Protein AF-A0A7V5RKV1-F1 (afdb_monomer_lite)

Secondary structure (DSSP, 8-state):
----------S-THHHHHHTT-------S---S--S-TT--GGGS-HHHHHHHHHHHHHHHHHHHT-SS-------S---------S------EE--EEE-TT--SSSEEEEEE-TTSHHHHTT--TT-EEEEETTEE--SHHHHHHHHHH--TT-EEEEEEEETTEEEEEEEE-EE-

pLDDT: mean 82.3, std 16.64, range [34.62, 98.38]

Sequence (178 aa):
QVESVADDFGSSDQKSFLDAQVPAVQFFSGVHLDYHRPSDTADKIDAAGMVKVAAIVREAVEYLAGREQPMTAQFAGKQAAQQARPRGGSGRRVSFGSVPDFAFSGPGVRITGTTPGSAAEKAGLKKGDVIISLAGKEVKTLRDLSTVLRALNPGDEIDVRWLREGRELQAKTTVSAR

Radius of gyration: 18.9 Å; chains: 1; bounding box: 44×41×48 Å

Structure (mmCIF, N/CA/C/O backbone):
data_AF-A0A7V5RKV1-F1
#
_entry.id   AF-A0A7V5RKV1-F1
#
loop_
_atom_site.group_PDB
_atom_site.id
_atom_site.type_symbol
_atom_site.label_atom_id
_atom_site.label_alt_id
_atom_site.label_comp_id
_atom_site.label_asym_id
_atom_site.label_entity_id
_atom_site.label_seq_id
_atom_site.pdbx_PDB_ins_code
_atom_site.Cartn_x
_atom_site.Cartn_y
_atom_site.Cartn_z
_atom_site.occupancy
_atom_site.B_iso_or_equiv
_atom_site.auth_seq_id
_atom_site.auth_comp_id
_atom_site.auth_asym_id
_atom_site.auth_atom_id
_atom_site.pdbx_PDB_model_num
ATOM 1 N N . GLN A 1 1 ? 9.071 6.061 -23.909 1.00 45.94 1 GLN A N 1
ATOM 2 C CA . GLN A 1 1 ? 9.657 6.748 -22.739 1.00 45.94 1 GLN A CA 1
ATOM 3 C C . GLN A 1 1 ? 9.218 5.979 -21.509 1.00 45.94 1 GLN A C 1
ATOM 5 O O . GLN A 1 1 ? 8.070 5.561 -21.476 1.00 45.94 1 GLN A O 1
ATOM 10 N N . VAL A 1 2 ? 10.121 5.714 -20.565 1.00 50.00 2 VAL A N 1
ATOM 11 C CA . VAL A 1 2 ? 9.735 5.106 -19.285 1.00 50.00 2 VAL A CA 1
ATOM 12 C C . VAL A 1 2 ? 9.127 6.220 -18.441 1.00 50.00 2 VAL A C 1
ATOM 14 O O . VAL A 1 2 ? 9.830 7.171 -18.099 1.00 50.00 2 VAL A O 1
ATOM 17 N N . GLU A 1 3 ? 7.828 6.142 -18.163 1.00 46.53 3 GLU A N 1
ATOM 18 C CA . GLU A 1 3 ? 7.199 7.035 -17.192 1.00 46.53 3 GLU A CA 1
ATOM 19 C C . GLU A 1 3 ? 7.717 6.673 -15.801 1.00 46.53 3 GLU A C 1
ATOM 21 O O . GLU A 1 3 ? 7.596 5.533 -15.350 1.00 46.53 3 GLU A O 1
ATOM 26 N N . SER A 1 4 ? 8.351 7.630 -15.126 1.00 54.41 4 SER A N 1
ATOM 27 C CA . SER A 1 4 ? 8.742 7.442 -13.737 1.00 54.41 4 SER A CA 1
ATOM 28 C C . SER A 1 4 ? 7.507 7.568 -12.853 1.00 54.41 4 SER A C 1
ATOM 30 O O . SER A 1 4 ? 6.800 8.578 -12.877 1.00 54.41 4 SER A O 1
ATOM 32 N N . VAL A 1 5 ? 7.253 6.548 -12.036 1.00 55.16 5 VAL A N 1
ATOM 33 C CA . VAL A 1 5 ? 6.250 6.662 -10.980 1.00 55.16 5 VAL A CA 1
ATOM 34 C C . VAL A 1 5 ? 6.803 7.636 -9.938 1.00 55.16 5 VAL A C 1
ATOM 36 O O . VAL A 1 5 ? 7.795 7.352 -9.274 1.00 55.16 5 VAL A O 1
ATOM 39 N N . ALA A 1 6 ? 6.198 8.822 -9.835 1.00 52.81 6 ALA A N 1
ATOM 40 C CA . ALA A 1 6 ? 6.655 9.909 -8.960 1.00 52.81 6 ALA A CA 1
ATOM 41 C C . ALA A 1 6 ? 6.269 9.722 -7.474 1.00 52.81 6 ALA A C 1
ATOM 43 O O . ALA A 1 6 ? 6.419 10.651 -6.663 1.00 52.81 6 ALA A O 1
ATOM 44 N N . ASP A 1 7 ? 5.751 8.545 -7.120 1.00 54.59 7 ASP A N 1
ATOM 45 C CA . ASP A 1 7 ? 5.365 8.212 -5.757 1.00 54.59 7 ASP A CA 1
ATOM 46 C C . ASP A 1 7 ? 6.590 7.956 -4.872 1.00 54.59 7 ASP A C 1
ATOM 48 O O . ASP A 1 7 ? 7.564 7.307 -5.249 1.00 54.59 7 ASP A O 1
ATOM 52 N N . ASP A 1 8 ? 6.536 8.498 -3.655 1.00 56.19 8 ASP A N 1
ATOM 53 C CA . ASP A 1 8 ? 7.518 8.229 -2.606 1.00 56.19 8 ASP A CA 1
ATOM 54 C C . ASP A 1 8 ? 7.195 6.859 -1.995 1.00 56.19 8 ASP A C 1
ATOM 56 O O . ASP A 1 8 ? 6.401 6.762 -1.058 1.00 56.19 8 ASP A O 1
ATOM 60 N N . PHE A 1 9 ? 7.793 5.796 -2.542 1.00 55.47 9 PHE A N 1
ATOM 61 C CA . PHE A 1 9 ? 7.665 4.421 -2.034 1.00 55.47 9 PHE A CA 1
ATOM 62 C C . PHE A 1 9 ? 8.343 4.205 -0.667 1.00 55.47 9 PHE A C 1
ATOM 64 O O . PHE A 1 9 ? 8.294 3.109 -0.110 1.00 55.47 9 PHE A O 1
ATOM 71 N N . GLY A 1 10 ? 8.945 5.250 -0.090 1.00 59.28 10 GLY A N 1
ATOM 72 C CA . GLY A 1 10 ? 9.628 5.212 1.193 1.00 59.28 10 GLY A CA 1
ATOM 73 C C . GLY A 1 10 ? 11.146 5.101 1.069 1.00 59.28 10 GLY A C 1
ATOM 74 O O . GLY A 1 10 ? 11.741 5.212 -0.002 1.00 59.28 10 GLY A O 1
ATOM 75 N N . SER A 1 11 ? 11.795 4.927 2.218 1.00 60.44 11 SER A N 1
ATOM 76 C CA . SER A 1 11 ? 13.248 4.840 2.345 1.00 60.44 11 SER A CA 1
ATOM 77 C C . SER A 1 11 ? 13.698 3.381 2.271 1.00 60.44 11 SER A C 1
ATOM 79 O O . SER A 1 11 ? 13.881 2.742 3.307 1.00 60.44 11 SER A O 1
ATOM 81 N N . SER A 1 12 ? 13.837 2.853 1.062 1.00 69.50 12 SER A N 1
ATOM 82 C CA . SER A 1 12 ? 14.504 1.570 0.824 1.00 69.50 12 SER A CA 1
ATOM 83 C C . SER A 1 12 ? 15.790 1.793 0.018 1.00 69.50 12 SER A C 1
ATOM 85 O O . SER A 1 12 ? 16.034 2.896 -0.480 1.00 69.50 12 SER A O 1
ATOM 87 N N . ASP A 1 13 ? 16.650 0.785 -0.043 1.00 74.94 13 ASP A N 1
ATOM 88 C CA . ASP A 1 13 ? 17.976 0.832 -0.669 1.00 74.94 13 ASP A CA 1
ATOM 89 C C . ASP A 1 13 ? 17.948 1.232 -2.152 1.00 74.94 13 ASP A C 1
ATOM 91 O O . ASP A 1 13 ? 18.820 1.981 -2.593 1.00 74.94 13 ASP A O 1
ATOM 95 N N . GLN A 1 14 ? 16.903 0.863 -2.900 1.00 77.19 14 GLN A N 1
ATOM 96 C CA . GLN A 1 14 ? 16.738 1.260 -4.300 1.00 77.19 14 GLN A CA 1
ATOM 97 C C . GLN A 1 14 ? 16.647 2.778 -4.506 1.00 77.19 14 GLN A C 1
ATOM 99 O O . GLN A 1 14 ? 16.868 3.268 -5.614 1.00 77.19 14 GLN A O 1
ATOM 104 N N . LYS A 1 15 ? 16.321 3.548 -3.460 1.00 73.56 15 LYS A N 1
ATOM 105 C CA . LYS A 1 15 ? 16.150 4.998 -3.574 1.00 73.56 15 LYS A CA 1
ATOM 106 C C . LYS A 1 15 ? 17.435 5.707 -4.014 1.00 73.56 15 LYS A C 1
ATOM 108 O O . LYS A 1 15 ? 17.350 6.654 -4.790 1.00 73.56 15 LYS A O 1
ATOM 113 N N . SER A 1 16 ? 18.605 5.246 -3.573 1.00 79.75 16 SER A N 1
ATOM 114 C CA . SER A 1 16 ? 19.890 5.842 -3.969 1.00 79.75 16 SER A CA 1
ATOM 115 C C . SER A 1 16 ? 20.153 5.705 -5.474 1.00 79.75 16 SER A C 1
ATOM 117 O O . SER A 1 16 ? 20.647 6.644 -6.095 1.00 79.75 16 SER A O 1
ATOM 119 N N . PHE A 1 17 ? 19.758 4.578 -6.073 1.00 79.56 17 PHE A N 1
ATOM 120 C CA . PHE A 1 17 ? 19.844 4.338 -7.514 1.00 79.56 17 PHE A CA 1
ATOM 121 C C . PHE A 1 17 ? 18.888 5.249 -8.284 1.00 79.56 17 PHE A C 1
ATOM 123 O O . PHE A 1 17 ? 19.310 5.927 -9.219 1.00 79.56 17 PHE A O 1
ATOM 130 N N . LEU A 1 18 ? 17.628 5.335 -7.844 1.00 75.69 18 LEU A N 1
ATOM 131 C CA . LEU A 1 18 ? 16.631 6.208 -8.469 1.00 75.69 18 LEU A CA 1
ATOM 132 C C . LEU A 1 18 ? 17.046 7.688 -8.411 1.00 75.69 18 LEU A C 1
ATOM 134 O O . LEU A 1 18 ? 16.908 8.400 -9.405 1.00 75.69 18 LEU A O 1
ATOM 138 N N . ASP A 1 19 ? 17.602 8.139 -7.282 1.00 74.62 19 ASP A N 1
ATOM 139 C CA . ASP A 1 19 ? 18.120 9.505 -7.112 1.00 74.62 19 ASP A CA 1
ATOM 140 C C . ASP A 1 19 ? 19.328 9.783 -8.030 1.00 74.62 19 ASP A C 1
ATOM 142 O O . ASP A 1 19 ? 19.498 10.904 -8.507 1.00 74.62 19 ASP A O 1
ATOM 146 N N . ALA A 1 20 ? 20.129 8.758 -8.337 1.00 77.50 20 ALA A N 1
ATOM 147 C CA . ALA A 1 20 ? 21.221 8.812 -9.311 1.00 77.50 20 ALA A CA 1
ATOM 148 C C . ALA A 1 20 ? 20.760 8.607 -10.770 1.00 77.50 20 ALA A C 1
ATOM 150 O O . ALA A 1 20 ? 21.596 8.454 -11.659 1.00 77.50 20 ALA A O 1
ATOM 151 N N . GLN A 1 21 ? 19.447 8.594 -11.030 1.00 73.56 21 GLN A N 1
ATOM 152 C CA . GLN A 1 21 ? 18.856 8.317 -12.345 1.00 73.56 21 GLN A CA 1
ATOM 153 C C . GLN A 1 21 ? 19.250 6.947 -12.923 1.00 73.56 21 GLN A C 1
ATOM 155 O O . GLN A 1 21 ? 19.279 6.758 -14.139 1.00 73.56 21 GLN A O 1
ATOM 160 N N . VAL A 1 22 ? 19.514 5.973 -12.053 1.00 77.25 22 VAL A N 1
ATOM 161 C CA . VAL A 1 22 ? 19.702 4.568 -12.414 1.00 77.25 22 VAL A CA 1
ATOM 162 C C . VAL A 1 22 ? 18.365 3.844 -12.214 1.00 77.25 22 VAL A C 1
ATOM 164 O O . VAL A 1 22 ? 17.828 3.867 -11.103 1.00 77.25 22 VAL A O 1
ATOM 167 N N . PRO A 1 23 ? 17.787 3.204 -13.252 1.00 75.88 23 PRO A N 1
ATOM 168 C CA . PRO A 1 23 ? 16.566 2.425 -13.091 1.00 75.88 23 PRO A CA 1
ATOM 169 C C . PRO A 1 23 ? 16.754 1.316 -12.062 1.00 75.88 23 PRO A C 1
ATOM 171 O O . PRO A 1 23 ? 17.698 0.534 -12.147 1.00 75.88 23 PRO A O 1
ATOM 174 N N . ALA A 1 24 ? 15.825 1.234 -11.117 1.00 79.44 24 ALA A N 1
ATOM 175 C CA . ALA A 1 24 ? 15.818 0.209 -10.090 1.00 79.44 24 ALA A CA 1
ATOM 176 C C . ALA A 1 24 ? 14.426 -0.417 -10.003 1.00 79.44 24 ALA A C 1
ATOM 178 O O . ALA A 1 24 ? 13.415 0.285 -10.069 1.00 79.44 24 ALA A O 1
ATOM 179 N N . VAL A 1 25 ? 14.386 -1.738 -9.853 1.00 79.19 25 VAL A N 1
ATOM 180 C CA . VAL A 1 25 ? 13.156 -2.514 -9.675 1.00 79.19 25 VAL A CA 1
ATOM 181 C C . VAL A 1 25 ? 13.284 -3.286 -8.372 1.00 79.19 25 VAL A C 1
ATOM 183 O O . VAL A 1 25 ? 14.320 -3.893 -8.111 1.00 79.19 25 VAL A O 1
ATOM 186 N N . GLN A 1 26 ? 12.234 -3.259 -7.556 1.00 81.25 26 GLN A N 1
ATOM 187 C CA . GLN A 1 26 ? 12.163 -4.039 -6.327 1.00 81.25 26 GLN A CA 1
ATOM 188 C C . GLN A 1 26 ? 11.248 -5.242 -6.540 1.00 81.25 26 GLN A C 1
ATOM 190 O O . GLN A 1 26 ? 10.112 -5.089 -6.988 1.00 81.25 26 GLN A O 1
ATOM 195 N N . PHE A 1 27 ? 11.735 -6.426 -6.178 1.00 85.50 27 PHE A N 1
ATOM 196 C CA . PHE A 1 27 ? 10.948 -7.653 -6.167 1.00 85.50 27 PHE A CA 1
ATOM 197 C C . PHE A 1 27 ? 10.631 -8.043 -4.725 1.00 85.50 27 PHE A C 1
ATOM 199 O O . PHE A 1 27 ? 11.500 -7.992 -3.857 1.00 85.50 27 PHE A O 1
ATOM 206 N N . PHE A 1 28 ? 9.392 -8.446 -4.471 1.00 85.69 28 PHE A N 1
ATOM 207 C CA . PHE A 1 28 ? 8.945 -8.943 -3.173 1.00 85.69 28 PHE A CA 1
ATOM 208 C C . PHE A 1 28 ? 7.890 -10.033 -3.384 1.00 85.69 28 PHE A C 1
ATOM 210 O O . PHE A 1 28 ? 7.137 -9.994 -4.356 1.00 85.69 28 PHE A O 1
ATOM 217 N N . SER A 1 29 ? 7.843 -11.022 -2.490 1.00 87.00 29 SER A N 1
ATOM 218 C CA . SER A 1 29 ? 6.884 -12.138 -2.559 1.00 87.00 29 SER A CA 1
ATOM 219 C C . SER A 1 29 ? 5.464 -11.740 -2.145 1.00 87.00 29 SER A C 1
ATOM 221 O O . SER A 1 29 ? 4.503 -12.441 -2.451 1.00 87.00 29 SER A O 1
ATOM 223 N N . GLY A 1 30 ? 5.314 -10.591 -1.489 1.00 80.12 30 GLY A N 1
ATOM 224 C CA . GLY A 1 30 ? 4.035 -10.037 -1.076 1.00 80.12 30 GLY A CA 1
ATOM 225 C C . GLY A 1 30 ? 4.211 -8.971 -0.002 1.00 80.12 30 GLY A C 1
ATOM 226 O O . GLY A 1 30 ? 5.325 -8.599 0.359 1.00 80.12 30 GLY A O 1
ATOM 227 N N . VAL A 1 31 ? 3.086 -8.483 0.511 1.00 76.88 31 VAL A N 1
ATOM 228 C CA . VAL A 1 31 ? 3.041 -7.577 1.660 1.00 76.88 31 VAL A CA 1
ATOM 229 C C . VAL A 1 31 ? 2.467 -8.315 2.854 1.00 76.88 31 VAL A C 1
ATOM 231 O O . VAL A 1 31 ? 1.435 -8.973 2.745 1.00 76.88 31 VAL A O 1
ATOM 234 N N . HIS A 1 32 ? 3.117 -8.191 4.004 1.00 74.88 32 HIS A N 1
ATOM 235 C CA . HIS A 1 32 ? 2.606 -8.724 5.259 1.00 74.88 32 HIS A CA 1
ATOM 236 C C . HIS A 1 32 ? 2.930 -7.786 6.417 1.00 74.88 32 HIS A C 1
ATOM 238 O O . HIS A 1 32 ? 3.721 -6.850 6.314 1.00 74.88 32 HIS A O 1
ATOM 244 N N . LEU A 1 33 ? 2.242 -8.028 7.524 1.00 69.25 33 LEU A N 1
ATOM 245 C CA . LEU A 1 33 ? 2.304 -7.209 8.730 1.00 69.25 33 LEU A CA 1
ATOM 246 C C . LEU A 1 33 ? 3.492 -7.548 9.626 1.00 69.25 33 LEU A C 1
ATOM 248 O O . LEU A 1 33 ? 3.955 -6.702 10.393 1.00 69.25 33 LEU A O 1
ATOM 252 N N . ASP A 1 34 ? 3.957 -8.789 9.534 1.00 73.19 34 ASP A N 1
ATOM 253 C CA . ASP A 1 34 ? 5.054 -9.322 10.334 1.00 73.19 34 ASP A CA 1
ATOM 254 C C . ASP A 1 34 ? 6.396 -9.062 9.643 1.00 73.19 34 ASP A C 1
ATOM 256 O O . ASP A 1 34 ? 7.021 -9.973 9.123 1.00 73.19 34 ASP A O 1
ATOM 260 N N . TYR A 1 35 ? 6.756 -7.787 9.496 1.00 72.81 35 TYR A N 1
ATOM 261 C CA . TYR A 1 35 ? 7.937 -7.346 8.750 1.00 72.81 35 TYR A CA 1
ATOM 262 C C . TY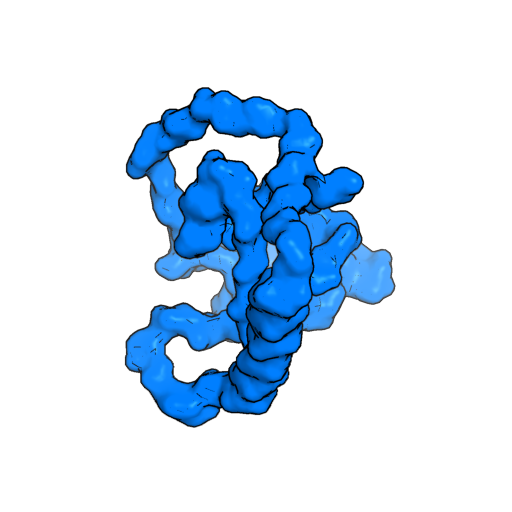R A 1 35 ? 8.995 -6.783 9.710 1.00 72.81 35 TYR A C 1
ATOM 264 O O . TYR A 1 35 ? 8.699 -5.838 10.450 1.00 72.81 35 TYR A O 1
ATOM 272 N N . HIS A 1 36 ? 10.216 -7.336 9.674 1.00 70.62 36 HIS A N 1
ATOM 273 C CA . HIS A 1 36 ? 11.353 -6.999 10.552 1.00 70.62 36 HIS A CA 1
ATOM 274 C C . HIS A 1 36 ? 11.010 -7.070 12.041 1.00 70.62 36 HIS A C 1
ATOM 276 O O . HIS A 1 36 ? 11.080 -6.062 12.758 1.00 70.62 36 HIS A O 1
ATOM 282 N N . ARG A 1 37 ? 10.607 -8.246 12.527 1.00 78.69 37 ARG A N 1
ATOM 283 C CA . ARG A 1 37 ? 10.273 -8.430 13.944 1.00 78.69 37 ARG A CA 1
ATOM 284 C C . ARG A 1 37 ? 11.284 -9.351 14.629 1.00 78.69 37 ARG A C 1
ATOM 286 O O . ARG A 1 37 ? 11.708 -10.343 14.056 1.00 78.69 37 ARG A O 1
ATOM 293 N N . PRO A 1 38 ? 11.609 -9.119 15.916 1.00 87.44 38 PRO A N 1
ATOM 294 C CA . PRO A 1 38 ? 12.397 -10.082 16.695 1.00 87.44 38 PRO A CA 1
ATOM 295 C C . PRO A 1 38 ? 11.757 -11.478 16.789 1.00 87.44 38 PRO A C 1
ATOM 297 O O . PRO A 1 38 ? 12.427 -12.439 17.144 1.00 87.44 38 PRO A O 1
ATOM 300 N N . SER A 1 39 ? 10.457 -11.579 16.496 1.00 85.75 39 SER A N 1
ATOM 301 C CA . SER A 1 39 ? 9.695 -12.824 16.425 1.00 85.75 39 SER A CA 1
ATOM 302 C C . SER A 1 39 ? 9.803 -13.548 15.080 1.00 85.75 39 SER A C 1
ATOM 304 O O . SER A 1 39 ? 9.010 -14.459 14.843 1.00 85.75 39 SER A O 1
ATOM 306 N N . ASP A 1 40 ? 10.682 -13.121 14.174 1.00 85.69 40 ASP A N 1
ATOM 307 C CA . ASP A 1 40 ? 10.871 -13.775 12.881 1.00 85.69 40 ASP A CA 1
ATOM 308 C C . ASP A 1 40 ? 11.379 -15.211 13.080 1.00 85.69 40 ASP A C 1
ATOM 310 O O . ASP A 1 40 ? 12.340 -15.474 13.805 1.00 85.69 40 ASP A O 1
ATOM 314 N N . THR A 1 41 ? 10.703 -16.157 12.435 1.00 90.88 41 THR A N 1
ATOM 315 C CA . THR A 1 41 ? 10.999 -17.591 12.487 1.00 90.88 41 THR A CA 1
ATOM 316 C C . THR A 1 41 ? 10.928 -18.169 11.075 1.00 90.88 41 THR A C 1
ATOM 318 O O . THR A 1 41 ? 10.255 -17.621 10.201 1.00 90.88 41 THR A O 1
ATOM 321 N N . ALA A 1 42 ? 11.655 -19.260 10.815 1.00 90.12 42 ALA A N 1
ATOM 322 C CA . ALA A 1 42 ? 11.805 -19.805 9.461 1.00 90.12 42 ALA A CA 1
ATOM 323 C C . ALA A 1 42 ? 10.469 -20.216 8.809 1.00 90.12 42 ALA A C 1
ATOM 325 O O . ALA A 1 42 ? 10.322 -20.125 7.594 1.00 90.12 42 ALA A O 1
ATOM 326 N N . ASP A 1 43 ? 9.482 -20.623 9.607 1.00 89.25 43 ASP A N 1
ATOM 327 C CA . ASP A 1 43 ? 8.135 -20.998 9.165 1.00 89.25 43 ASP A CA 1
ATOM 328 C C . ASP A 1 43 ? 7.302 -19.819 8.635 1.00 89.25 43 ASP A C 1
ATOM 330 O O . ASP A 1 43 ? 6.347 -20.031 7.891 1.00 89.25 43 ASP A O 1
ATOM 334 N N . LYS A 1 44 ? 7.678 -18.578 8.959 1.00 86.69 44 LYS A N 1
ATOM 335 C CA . LYS A 1 44 ? 7.002 -17.364 8.473 1.00 86.69 44 LYS A CA 1
ATOM 336 C C . LYS A 1 44 ? 7.466 -16.925 7.085 1.00 86.69 44 LYS A C 1
ATOM 338 O O . LYS A 1 44 ? 6.906 -15.989 6.516 1.00 86.69 44 LYS A O 1
ATOM 343 N N . ILE A 1 45 ? 8.494 -17.572 6.542 1.00 87.81 45 ILE A N 1
ATOM 344 C CA . ILE A 1 45 ? 9.040 -17.253 5.226 1.00 87.81 45 ILE A CA 1
ATOM 345 C C . ILE A 1 45 ? 8.099 -17.788 4.142 1.00 87.81 45 ILE A C 1
ATOM 347 O O . ILE A 1 45 ? 7.822 -18.985 4.071 1.00 87.81 45 ILE A O 1
ATOM 351 N N . ASP A 1 46 ? 7.661 -16.913 3.232 1.00 90.12 46 ASP A N 1
ATOM 352 C CA . ASP A 1 46 ? 6.920 -17.315 2.032 1.00 90.12 46 ASP A CA 1
ATOM 353 C C . ASP A 1 46 ? 7.859 -17.951 0.992 1.00 90.12 46 ASP A C 1
ATOM 355 O O . ASP A 1 46 ? 8.276 -17.324 0.013 1.00 90.12 46 ASP A O 1
ATOM 359 N N . ALA A 1 47 ? 8.202 -19.222 1.211 1.00 92.38 47 ALA A N 1
ATOM 360 C CA . ALA A 1 47 ? 9.084 -19.978 0.327 1.00 92.38 47 ALA A CA 1
ATOM 361 C C . ALA A 1 47 ? 8.520 -20.088 -1.101 1.00 92.38 47 ALA A C 1
ATOM 363 O O . ALA A 1 47 ? 9.262 -19.968 -2.077 1.00 92.38 47 ALA A O 1
ATOM 364 N N . ALA A 1 48 ? 7.204 -20.268 -1.245 1.00 92.56 48 ALA A N 1
ATOM 365 C CA . ALA A 1 48 ? 6.563 -20.381 -2.551 1.00 92.56 48 ALA A CA 1
ATOM 366 C C . ALA A 1 48 ? 6.638 -19.060 -3.333 1.00 92.56 48 ALA A C 1
ATOM 368 O O . ALA A 1 48 ? 6.942 -19.060 -4.529 1.00 92.56 48 ALA A O 1
ATOM 369 N N . GLY A 1 49 ? 6.394 -17.929 -2.670 1.00 91.81 49 GLY A N 1
ATOM 370 C CA . GLY A 1 49 ? 6.572 -16.604 -3.255 1.00 91.81 49 GLY A CA 1
ATOM 371 C C . GLY A 1 49 ? 8.032 -16.301 -3.585 1.00 91.81 49 GLY A C 1
ATOM 372 O O . GLY A 1 49 ? 8.309 -15.784 -4.665 1.00 91.81 49 GLY A O 1
ATOM 373 N N . MET A 1 50 ? 8.978 -16.694 -2.728 1.00 93.25 50 MET A N 1
ATOM 374 C CA . MET A 1 50 ? 10.411 -16.558 -3.012 1.00 93.25 50 MET A CA 1
ATOM 375 C C . MET A 1 50 ? 10.845 -17.335 -4.256 1.00 93.25 50 MET A C 1
ATOM 377 O O . MET A 1 50 ? 11.599 -16.798 -5.062 1.00 93.25 50 MET A O 1
ATOM 381 N N . VAL A 1 51 ? 10.346 -18.559 -4.462 1.00 96.31 51 VAL A N 1
ATOM 382 C CA . VAL A 1 51 ? 10.625 -19.334 -5.685 1.00 96.31 51 VAL A CA 1
ATOM 383 C C . VAL A 1 51 ? 10.107 -18.603 -6.927 1.00 96.31 51 VAL A C 1
ATOM 385 O O . VAL A 1 51 ? 10.817 -18.517 -7.928 1.00 96.31 51 VAL A O 1
ATOM 388 N N . LYS A 1 52 ? 8.904 -18.017 -6.863 1.00 94.44 52 LYS A N 1
ATOM 389 C CA . LYS A 1 52 ? 8.354 -17.211 -7.969 1.00 94.44 52 LYS A CA 1
ATOM 390 C C . LYS A 1 52 ? 9.209 -15.978 -8.252 1.00 94.44 52 LYS A C 1
ATOM 392 O O . LYS A 1 52 ? 9.516 -15.706 -9.409 1.00 94.44 52 LYS A O 1
ATOM 397 N N . VAL A 1 53 ? 9.609 -15.254 -7.207 1.00 94.75 53 VAL A N 1
ATOM 398 C CA . VAL A 1 53 ? 10.499 -14.092 -7.329 1.00 94.75 53 VAL A CA 1
ATOM 399 C C . VAL A 1 53 ? 11.829 -14.504 -7.956 1.00 94.75 53 VAL A C 1
ATOM 401 O O . VAL A 1 53 ? 12.253 -13.882 -8.924 1.00 94.75 53 VAL A O 1
ATOM 404 N N . ALA A 1 54 ? 12.454 -15.577 -7.467 1.00 96.31 54 ALA A N 1
ATOM 405 C CA . ALA A 1 54 ? 13.721 -16.077 -7.991 1.00 96.31 54 ALA A CA 1
ATOM 406 C C . ALA A 1 54 ? 13.624 -16.466 -9.474 1.00 96.31 54 ALA A C 1
ATOM 408 O O . ALA A 1 54 ? 14.519 -16.134 -10.248 1.00 96.31 54 ALA A O 1
ATOM 409 N N . ALA A 1 55 ? 12.525 -17.105 -9.886 1.00 96.56 55 ALA A N 1
ATOM 410 C CA . ALA A 1 55 ? 12.285 -17.439 -11.286 1.00 96.56 55 ALA A CA 1
ATOM 411 C C . ALA A 1 55 ? 12.206 -16.182 -12.169 1.00 96.56 55 ALA A C 1
ATOM 413 O O . ALA A 1 55 ? 12.885 -16.111 -13.189 1.00 96.56 55 ALA A O 1
ATOM 414 N N . ILE A 1 56 ? 11.446 -15.161 -11.754 1.00 95.19 56 ILE A N 1
ATOM 415 C CA . ILE A 1 56 ? 11.334 -13.898 -12.504 1.00 95.19 56 ILE A CA 1
ATOM 416 C C . ILE A 1 56 ? 12.683 -13.174 -12.572 1.00 95.19 56 ILE A C 1
ATOM 418 O O . ILE A 1 56 ? 13.069 -12.692 -13.635 1.00 95.19 56 ILE A O 1
ATOM 422 N N . VAL A 1 57 ? 13.411 -13.103 -11.454 1.00 95.12 57 VAL A N 1
ATOM 423 C CA . VAL A 1 57 ? 14.729 -12.454 -11.398 1.00 95.12 57 VAL A CA 1
ATOM 424 C C . VAL A 1 57 ? 15.719 -13.163 -12.316 1.00 95.12 57 VAL A C 1
ATOM 426 O O . VAL A 1 57 ? 16.443 -12.489 -13.043 1.00 95.12 57 VAL A O 1
ATOM 429 N N . ARG A 1 58 ? 15.724 -14.502 -12.336 1.00 96.12 58 ARG A N 1
ATOM 430 C CA . ARG A 1 58 ? 16.564 -15.281 -13.252 1.00 96.12 58 ARG A CA 1
ATOM 431 C C . ARG A 1 58 ? 16.280 -14.914 -14.707 1.00 96.12 58 ARG A C 1
ATOM 433 O O . ARG A 1 58 ? 17.209 -14.528 -15.406 1.00 96.12 58 ARG A O 1
ATOM 440 N N . GLU A 1 59 ? 15.022 -14.977 -15.136 1.00 95.69 59 GLU A N 1
ATOM 441 C CA . GLU A 1 59 ? 14.643 -14.654 -16.520 1.00 95.69 59 GLU A CA 1
ATOM 442 C C . GLU A 1 59 ? 14.995 -13.201 -16.883 1.00 95.69 59 GLU A C 1
ATOM 444 O O . GLU A 1 59 ? 15.512 -12.934 -17.965 1.00 95.69 59 GLU A O 1
ATOM 449 N N . ALA A 1 60 ? 14.785 -12.250 -15.965 1.00 91.69 60 ALA A N 1
ATOM 450 C CA . ALA A 1 60 ? 15.147 -10.851 -16.182 1.00 91.69 60 ALA A CA 1
ATOM 451 C C . ALA A 1 60 ? 16.665 -10.658 -16.333 1.00 91.69 60 ALA A C 1
ATOM 453 O O . ALA A 1 60 ? 17.105 -9.924 -17.219 1.00 91.69 60 ALA A O 1
ATOM 454 N N . VAL A 1 61 ? 17.469 -11.314 -15.491 1.00 92.12 61 VAL A N 1
ATOM 455 C CA . VAL A 1 61 ? 18.936 -11.245 -15.557 1.00 92.12 61 VAL A CA 1
ATOM 456 C C . VAL A 1 61 ? 19.454 -11.911 -16.826 1.00 92.12 61 VAL A C 1
ATOM 458 O O . VAL A 1 61 ? 20.274 -11.311 -17.515 1.00 92.12 61 VAL A O 1
ATOM 461 N N . GLU A 1 62 ? 18.962 -13.103 -17.169 1.00 94.81 62 GLU A N 1
ATOM 462 C CA . GLU A 1 62 ? 19.339 -13.812 -18.399 1.00 94.81 62 GLU A CA 1
ATOM 463 C C . GLU A 1 62 ? 18.984 -12.988 -19.641 1.00 94.81 62 GLU A C 1
ATOM 465 O O . GLU A 1 62 ? 19.828 -12.801 -20.519 1.00 94.81 62 GLU A O 1
ATOM 470 N N . TYR A 1 63 ? 17.780 -12.408 -19.676 1.00 91.31 63 TYR A N 1
ATOM 471 C CA . TYR A 1 63 ? 17.370 -11.502 -20.743 1.00 91.31 63 TYR A CA 1
ATOM 472 C C . TYR A 1 63 ? 18.313 -10.305 -20.863 1.00 91.31 63 TYR A C 1
ATOM 474 O O . TYR A 1 63 ? 18.786 -10.020 -21.958 1.00 91.31 63 TYR A O 1
ATOM 482 N N . LEU A 1 64 ? 18.598 -9.602 -19.760 1.00 89.00 64 LEU A N 1
ATOM 483 C CA . LEU A 1 64 ? 19.455 -8.412 -19.769 1.00 89.00 64 LEU A CA 1
ATOM 484 C C . LEU A 1 64 ? 20.904 -8.739 -20.148 1.00 89.00 64 LEU A C 1
ATOM 486 O O . LEU A 1 64 ? 21.516 -7.967 -20.885 1.00 89.00 64 LEU A O 1
ATOM 490 N N . ALA A 1 65 ? 21.433 -9.868 -19.675 1.00 90.62 65 ALA A N 1
ATOM 491 C CA . ALA A 1 65 ? 22.787 -10.328 -19.967 1.00 90.62 65 ALA A CA 1
ATOM 492 C C . ALA A 1 65 ? 22.956 -10.783 -21.424 1.00 90.62 65 ALA A C 1
ATOM 494 O O . ALA A 1 65 ? 24.034 -10.628 -21.989 1.00 90.62 65 ALA A O 1
ATOM 495 N N . GLY A 1 66 ? 21.898 -11.318 -22.042 1.00 92.44 66 GLY A N 1
ATOM 496 C CA . GLY A 1 66 ? 21.906 -11.769 -23.435 1.00 92.44 66 GLY A CA 1
ATOM 497 C C . GLY A 1 66 ? 21.738 -10.659 -24.476 1.00 92.44 66 GLY A C 1
ATOM 498 O O . GLY A 1 66 ? 21.744 -10.940 -25.674 1.00 92.44 66 GLY A O 1
ATOM 499 N N . ARG A 1 67 ? 21.557 -9.398 -24.066 1.00 91.25 67 ARG A N 1
ATOM 500 C CA . ARG A 1 67 ? 21.386 -8.286 -25.010 1.00 91.25 67 ARG A CA 1
ATOM 501 C C . ARG A 1 67 ? 22.716 -7.915 -25.658 1.00 91.25 67 ARG A C 1
ATOM 503 O O . ARG A 1 67 ? 23.675 -7.604 -24.964 1.00 91.25 67 ARG A O 1
ATOM 510 N N . GLU A 1 68 ? 22.725 -7.796 -26.985 1.00 91.25 68 GLU A N 1
ATOM 511 C CA . GLU A 1 68 ? 23.878 -7.246 -27.716 1.00 91.25 68 GLU A CA 1
ATOM 512 C C . GLU A 1 68 ? 24.148 -5.780 -27.357 1.00 91.25 68 GLU A C 1
ATOM 514 O O . GLU A 1 68 ? 25.296 -5.348 -27.284 1.00 91.25 68 GLU A O 1
ATOM 519 N N . GLN A 1 69 ? 23.083 -5.006 -27.118 1.00 87.19 69 GLN A N 1
ATOM 520 C CA . GLN A 1 69 ? 23.186 -3.616 -26.692 1.00 87.19 69 GLN A CA 1
ATOM 521 C C . GLN A 1 69 ? 22.700 -3.439 -25.251 1.00 87.19 69 GLN A C 1
ATOM 523 O O . GLN A 1 69 ? 21.582 -3.872 -24.919 1.00 87.19 69 GLN A O 1
ATOM 528 N N . PRO A 1 70 ? 23.484 -2.741 -24.405 1.00 78.38 70 PRO A N 1
ATOM 529 C CA . PRO A 1 70 ? 23.093 -2.480 -23.032 1.00 78.38 70 PRO A CA 1
ATOM 530 C C . PRO A 1 70 ? 21.765 -1.726 -22.997 1.00 78.38 70 PRO A C 1
ATOM 532 O O . PRO A 1 70 ? 21.462 -0.892 -23.855 1.00 78.38 70 PRO A O 1
ATOM 535 N N . MET A 1 71 ? 20.949 -2.027 -21.990 1.00 73.75 71 MET A N 1
ATOM 536 C CA . MET A 1 71 ? 19.711 -1.293 -21.786 1.00 73.75 71 MET A CA 1
ATOM 537 C C . MET A 1 71 ? 20.053 0.140 -21.366 1.00 73.75 71 MET A C 1
ATOM 539 O O . MET A 1 71 ? 20.607 0.370 -20.295 1.00 73.75 71 MET A O 1
ATOM 543 N N . THR A 1 72 ? 19.720 1.106 -22.216 1.00 72.31 72 THR A N 1
ATOM 544 C CA . THR A 1 72 ? 19.851 2.530 -21.909 1.00 72.31 72 THR A CA 1
ATOM 545 C C . THR A 1 72 ? 18.460 3.080 -21.620 1.00 72.31 72 THR A C 1
ATOM 547 O O . THR A 1 72 ? 17.587 3.115 -22.484 1.00 72.31 72 THR A O 1
ATOM 550 N N . ALA A 1 73 ? 18.214 3.469 -20.371 1.00 65.56 73 ALA A N 1
ATOM 551 C CA 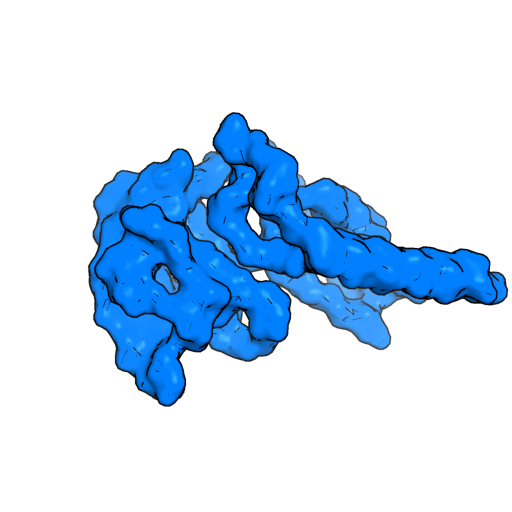. ALA A 1 73 ? 17.003 4.190 -20.007 1.00 65.56 73 ALA A CA 1
ATOM 552 C C . ALA A 1 73 ? 17.353 5.671 -19.873 1.00 65.56 73 ALA A C 1
ATOM 554 O O . ALA A 1 73 ? 18.148 6.051 -19.019 1.00 65.56 73 ALA A O 1
ATOM 555 N N . GLN A 1 74 ? 16.758 6.510 -20.718 1.00 59.75 74 GLN A N 1
ATOM 556 C CA . GLN A 1 74 ? 16.767 7.954 -20.516 1.00 59.75 74 GLN A CA 1
ATOM 557 C C . GLN A 1 74 ? 15.448 8.332 -19.849 1.00 59.75 74 GLN A C 1
ATOM 559 O O . GLN A 1 74 ? 14.381 8.235 -20.461 1.00 59.75 74 GLN A O 1
ATOM 564 N N . PHE A 1 75 ? 15.510 8.739 -18.582 1.00 61.41 75 PHE A N 1
ATOM 565 C CA . PHE A 1 75 ? 14.370 9.369 -17.929 1.00 61.41 75 PHE A CA 1
ATOM 566 C C . PHE A 1 75 ? 14.141 10.718 -18.610 1.00 61.41 75 PHE A C 1
ATOM 568 O O . PHE A 1 75 ? 14.960 11.630 -18.492 1.00 61.41 75 PHE A O 1
ATOM 575 N N . ALA A 1 76 ? 13.056 10.834 -19.377 1.00 54.19 76 ALA A N 1
ATOM 576 C CA . ALA A 1 76 ? 12.701 12.081 -20.034 1.00 54.19 76 ALA A CA 1
ATOM 577 C C . ALA A 1 76 ? 12.398 13.137 -18.959 1.00 54.19 76 ALA A C 1
ATOM 579 O O . ALA A 1 76 ? 11.386 13.061 -18.273 1.00 54.19 76 ALA A O 1
ATOM 580 N N . GLY A 1 77 ? 13.324 14.084 -18.793 1.00 53.84 77 GLY A N 1
ATOM 581 C CA . GLY A 1 77 ? 13.127 15.387 -18.166 1.00 53.84 77 GLY A CA 1
ATOM 582 C C . GLY A 1 77 ? 12.257 15.440 -16.909 1.00 53.84 77 GLY A C 1
ATOM 583 O O . GLY A 1 77 ? 11.095 15.810 -16.989 1.00 53.84 77 GLY A O 1
ATOM 584 N N . LYS A 1 78 ? 12.877 15.292 -15.738 1.00 45.38 78 LYS A N 1
ATOM 585 C CA . LYS A 1 78 ? 12.862 16.351 -14.718 1.00 45.38 78 LYS A CA 1
ATOM 586 C C . LYS A 1 78 ? 14.239 16.368 -14.081 1.00 45.38 78 LYS A C 1
ATOM 588 O O . LYS A 1 78 ? 14.678 15.363 -13.532 1.00 45.38 78 LYS A O 1
ATOM 593 N N . GLN A 1 79 ? 14.914 17.510 -14.161 1.00 44.94 79 GLN A N 1
ATOM 594 C CA . GLN A 1 79 ? 15.963 17.836 -13.207 1.00 44.94 79 GLN A CA 1
ATOM 595 C C . GLN A 1 79 ? 15.363 17.632 -11.811 1.00 44.94 79 GLN A C 1
ATOM 597 O O . GLN A 1 79 ? 14.593 18.465 -11.340 1.00 44.94 79 GLN A O 1
ATOM 602 N N . ALA A 1 80 ? 15.704 16.541 -11.132 1.00 45.03 80 ALA A N 1
ATOM 603 C CA . ALA A 1 80 ? 15.624 16.509 -9.682 1.00 45.03 80 ALA A CA 1
ATOM 604 C C . ALA A 1 80 ? 16.845 17.276 -9.160 1.00 45.03 80 ALA A C 1
ATOM 606 O O . ALA A 1 80 ? 17.731 16.729 -8.509 1.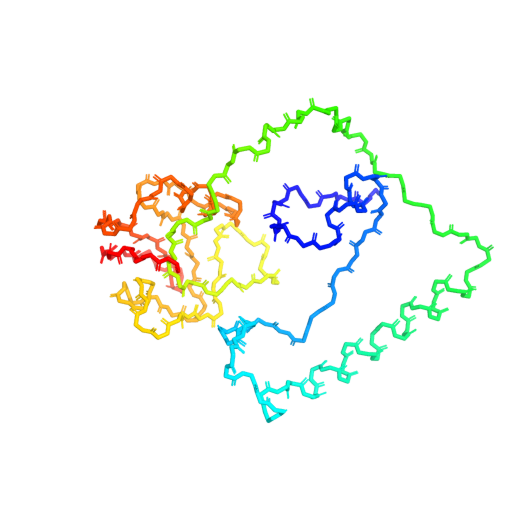00 45.03 80 ALA A O 1
ATOM 607 N N . ALA A 1 81 ? 16.921 18.561 -9.521 1.00 39.44 81 ALA A N 1
ATOM 608 C CA . ALA A 1 81 ? 17.780 19.496 -8.836 1.00 39.44 81 ALA A CA 1
ATOM 609 C C . ALA A 1 81 ? 17.350 19.466 -7.369 1.00 39.44 81 ALA A C 1
ATOM 611 O O . ALA A 1 81 ? 16.224 19.822 -7.026 1.00 39.44 81 ALA A O 1
ATOM 612 N N . GLN A 1 82 ? 18.240 18.925 -6.543 1.00 47.50 82 GLN A N 1
ATOM 613 C CA . GLN A 1 82 ? 18.518 19.368 -5.187 1.00 47.50 82 GLN A CA 1
ATOM 614 C C . GLN A 1 82 ? 17.397 20.194 -4.546 1.00 47.50 82 GLN A C 1
ATOM 616 O O . GLN A 1 82 ? 17.361 21.417 -4.622 1.00 47.50 82 GLN A O 1
ATOM 621 N N . GLN A 1 83 ? 16.580 19.527 -3.747 1.00 38.41 83 GLN A N 1
ATOM 622 C CA . GLN A 1 83 ? 16.454 20.010 -2.384 1.00 38.41 83 GLN A CA 1
ATOM 623 C C . GLN A 1 83 ? 16.966 18.891 -1.502 1.00 38.41 83 GLN A C 1
ATOM 625 O O . GLN A 1 83 ? 16.265 17.913 -1.239 1.00 38.41 83 GLN A O 1
ATOM 630 N N . ALA A 1 84 ? 18.223 19.038 -1.079 1.00 37.22 84 ALA A N 1
ATOM 631 C CA . ALA A 1 84 ? 18.695 18.420 0.141 1.00 37.22 84 ALA A CA 1
ATOM 632 C C . ALA A 1 84 ? 17.718 18.847 1.241 1.00 37.22 84 ALA A C 1
ATOM 634 O O . ALA A 1 84 ? 17.835 19.925 1.820 1.00 37.22 84 ALA A O 1
ATOM 635 N N . ARG A 1 85 ? 16.680 18.037 1.469 1.00 42.31 85 ARG A N 1
ATOM 636 C CA . ARG A 1 85 ? 15.853 18.190 2.655 1.00 42.31 85 ARG A CA 1
ATOM 637 C C . ARG A 1 85 ? 16.812 18.013 3.826 1.00 42.31 85 ARG A C 1
ATOM 639 O O . ARG A 1 85 ? 17.597 17.058 3.796 1.00 42.31 85 ARG A O 1
ATOM 646 N N . PRO A 1 86 ? 16.813 18.924 4.811 1.00 34.62 86 PRO A N 1
ATOM 647 C CA . PRO A 1 86 ? 17.671 18.762 5.968 1.00 34.62 86 PRO A CA 1
ATOM 648 C C . PRO A 1 86 ? 17.465 17.352 6.521 1.00 34.62 86 PRO A C 1
ATOM 650 O O . PRO A 1 86 ? 16.336 16.865 6.596 1.00 34.62 86 PRO A O 1
ATOM 653 N N . ARG A 1 87 ? 18.561 16.695 6.914 1.00 40.50 87 ARG A N 1
ATOM 654 C CA . ARG A 1 87 ? 18.581 15.377 7.579 1.00 40.50 87 ARG A CA 1
ATOM 655 C C . ARG A 1 87 ? 17.824 15.351 8.927 1.00 40.50 87 ARG A C 1
ATOM 657 O O . ARG A 1 87 ? 17.980 14.414 9.698 1.00 40.50 87 ARG A O 1
ATOM 664 N N . GLY A 1 88 ? 16.999 16.355 9.216 1.00 48.31 88 GLY A N 1
ATOM 665 C CA . GLY A 1 88 ? 16.077 16.411 10.338 1.00 48.31 88 GLY A CA 1
ATOM 666 C C . GLY A 1 88 ? 14.645 16.280 9.833 1.00 48.31 88 GLY A C 1
ATOM 667 O O . GLY A 1 88 ? 14.087 17.216 9.268 1.00 48.31 88 GLY A O 1
ATOM 668 N N . GLY A 1 89 ? 14.042 15.116 10.037 1.00 42.22 89 GLY A N 1
ATOM 669 C CA . GLY A 1 89 ? 12.648 14.880 9.690 1.00 42.22 89 GLY A CA 1
ATOM 670 C C . GLY A 1 89 ? 12.156 13.627 10.380 1.00 42.22 89 GLY A C 1
ATOM 671 O O . GLY A 1 89 ? 12.343 12.534 9.859 1.00 42.22 89 GLY A O 1
ATOM 672 N N . SER A 1 90 ? 11.594 13.830 11.573 1.00 50.62 90 SER A N 1
ATOM 673 C CA . SER A 1 90 ? 10.898 12.864 12.424 1.00 50.62 90 SER A CA 1
ATOM 674 C C . SER A 1 90 ? 10.430 11.623 11.657 1.00 50.62 90 SER A C 1
ATOM 676 O O . SER A 1 90 ? 9.578 11.712 10.767 1.00 50.62 90 SER A O 1
ATOM 678 N N . GLY A 1 91 ? 11.007 10.462 11.989 1.00 55.56 91 GLY A N 1
ATOM 679 C CA . GLY A 1 91 ? 10.480 9.179 11.538 1.00 55.56 91 GLY A CA 1
ATOM 680 C C . GLY A 1 91 ? 8.976 9.115 11.803 1.00 55.56 91 GLY A C 1
ATOM 681 O O . GLY A 1 91 ? 8.473 9.778 12.708 1.00 55.56 91 GLY A O 1
ATOM 682 N N . ARG A 1 92 ? 8.240 8.357 10.984 1.00 63.97 92 ARG A N 1
ATOM 683 C CA . ARG A 1 92 ? 6.775 8.256 11.074 1.00 63.97 92 ARG A CA 1
ATOM 684 C C . ARG A 1 92 ? 6.379 7.909 12.519 1.00 63.97 92 ARG A C 1
ATOM 686 O O . ARG A 1 92 ? 6.562 6.770 12.939 1.00 63.97 92 ARG A O 1
ATOM 693 N N . ARG A 1 93 ? 5.879 8.900 13.267 1.00 76.38 93 ARG A N 1
ATOM 694 C CA . ARG A 1 93 ? 5.588 8.785 14.710 1.00 76.38 93 ARG A CA 1
ATOM 695 C C . ARG A 1 93 ? 4.354 7.941 14.995 1.00 76.38 93 ARG A C 1
ATOM 697 O O . ARG A 1 93 ? 4.175 7.468 16.111 1.00 76.38 93 ARG A O 1
ATOM 704 N N . VAL A 1 94 ? 3.507 7.787 13.984 1.00 84.81 94 VAL A N 1
ATOM 705 C CA . VAL A 1 94 ? 2.173 7.212 14.097 1.00 84.81 94 VAL A CA 1
ATOM 706 C C . VAL A 1 94 ? 1.978 6.117 13.060 1.00 84.81 94 VAL A C 1
ATOM 708 O O . VAL A 1 94 ? 2.475 6.206 11.930 1.00 84.81 94 VAL A O 1
ATOM 711 N N . SER A 1 95 ? 1.239 5.082 13.448 1.00 82.88 95 SER A N 1
ATOM 712 C CA . SER A 1 95 ? 0.829 3.990 12.573 1.00 82.88 95 SER A CA 1
ATOM 713 C C . SER A 1 95 ? -0.691 3.958 12.449 1.00 82.88 95 SER A C 1
ATOM 715 O O . SER A 1 95 ? -1.407 3.957 13.447 1.00 82.88 95 SER A O 1
ATOM 717 N N . PHE A 1 96 ? -1.186 3.905 11.211 1.00 90.88 96 PHE A N 1
ATOM 718 C CA . PHE A 1 96 ? -2.605 3.658 10.939 1.00 90.88 96 PHE A CA 1
ATOM 719 C C . PHE A 1 96 ? -2.925 2.160 10.870 1.00 90.88 96 PHE A C 1
ATOM 721 O O . PHE A 1 96 ? -4.028 1.753 11.214 1.00 90.88 96 PHE A O 1
ATOM 728 N N . GLY A 1 97 ? -1.951 1.333 10.471 1.00 89.31 97 GLY A N 1
ATOM 729 C CA . GLY A 1 97 ? -2.114 -0.119 10.341 1.00 89.31 97 GLY A CA 1
ATOM 730 C C . GLY A 1 97 ? -2.846 -0.583 9.079 1.00 89.31 97 GLY A C 1
ATOM 731 O O . GLY A 1 97 ? -3.379 -1.685 9.061 1.00 89.31 97 GLY A O 1
ATOM 732 N N . SER A 1 98 ? -2.882 0.223 8.016 1.00 91.00 98 SER A N 1
ATOM 733 C CA . SER A 1 98 ? -3.318 -0.221 6.683 1.00 91.00 98 SER A CA 1
ATOM 734 C C . SER A 1 98 ? -2.181 -0.917 5.930 1.00 91.00 98 SER A C 1
ATOM 736 O O . SER A 1 98 ? -1.063 -0.395 5.921 1.00 91.00 98 SER A O 1
ATOM 738 N N . VAL A 1 99 ? -2.472 -2.019 5.233 1.00 89.94 99 VAL A N 1
ATOM 739 C CA . VAL A 1 99 ? -1.534 -2.688 4.314 1.00 89.94 99 VAL A CA 1
ATOM 740 C C . VAL A 1 99 ? -1.887 -2.319 2.875 1.00 89.94 99 VAL A C 1
ATOM 742 O O . VAL A 1 99 ? -2.930 -2.760 2.395 1.00 89.94 99 VAL A O 1
ATOM 745 N N . PRO A 1 100 ? -1.073 -1.508 2.178 1.00 90.25 100 PRO A N 1
ATOM 746 C CA . PRO A 1 100 ? -1.357 -1.133 0.801 1.00 90.25 100 PRO A CA 1
ATOM 747 C C . PRO A 1 100 ? -1.361 -2.308 -0.172 1.00 90.25 100 PRO A C 1
ATOM 749 O O . PRO A 1 100 ? -0.561 -3.236 -0.059 1.00 90.25 100 PRO A O 1
ATOM 752 N N . ASP A 1 101 ? -2.219 -2.212 -1.177 1.00 88.31 101 ASP A N 1
ATOM 753 C CA . ASP A 1 101 ? -2.127 -2.991 -2.402 1.00 88.31 101 ASP A CA 1
ATOM 754 C C . ASP A 1 101 ? -1.289 -2.231 -3.435 1.00 88.31 101 ASP A C 1
ATOM 756 O O . ASP A 1 101 ? -1.784 -1.339 -4.121 1.00 88.31 101 ASP A O 1
ATOM 760 N N . PHE A 1 102 ? -0.009 -2.587 -3.547 1.00 83.31 102 PHE A N 1
ATOM 761 C CA . PHE A 1 102 ? 0.919 -1.940 -4.478 1.00 83.31 102 PHE A CA 1
ATOM 762 C C . PHE A 1 102 ? 0.630 -2.235 -5.958 1.00 83.31 102 PHE A C 1
ATOM 764 O O . PHE A 1 102 ? 1.185 -1.562 -6.820 1.00 83.31 102 PHE A O 1
ATOM 771 N N . ALA A 1 103 ? -0.231 -3.212 -6.269 1.00 80.75 103 ALA A N 1
ATOM 772 C CA . ALA A 1 103 ? -0.653 -3.488 -7.641 1.00 80.75 103 ALA A CA 1
ATOM 773 C C . ALA A 1 103 ? -1.840 -2.611 -8.082 1.00 80.75 103 ALA A C 1
ATOM 775 O O . ALA A 1 103 ? -2.261 -2.670 -9.237 1.00 80.75 103 ALA A O 1
ATOM 776 N N . PHE A 1 104 ? -2.421 -1.819 -7.176 1.00 84.19 104 PHE A N 1
ATOM 777 C CA . PHE A 1 104 ? -3.520 -0.917 -7.498 1.00 84.19 104 PHE A CA 1
ATOM 778 C C . PHE A 1 104 ? -3.013 0.409 -8.075 1.00 84.19 104 PHE A C 1
ATOM 780 O O . PHE A 1 104 ? -2.220 1.099 -7.444 1.00 84.19 104 PHE A O 1
ATOM 787 N N . SER A 1 105 ? -3.531 0.792 -9.244 1.00 81.56 105 SER A N 1
ATOM 788 C CA . SER A 1 105 ? -3.176 2.033 -9.951 1.00 81.56 105 SER A CA 1
ATOM 789 C C . SER A 1 105 ? -4.338 3.031 -10.085 1.00 81.56 105 SER A C 1
ATOM 791 O O . SER A 1 105 ? -4.257 3.969 -10.875 1.00 81.56 105 SER A O 1
ATOM 793 N N . GLY A 1 106 ? -5.453 2.805 -9.382 1.00 87.62 106 GLY A N 1
ATOM 794 C CA . GLY A 1 106 ? -6.603 3.716 -9.379 1.00 87.62 106 GLY A CA 1
ATOM 795 C C . GLY A 1 106 ? -6.451 4.865 -8.370 1.00 87.62 106 GLY A C 1
ATOM 796 O O . GLY A 1 106 ? -5.499 4.877 -7.592 1.00 87.62 106 GLY A O 1
ATOM 797 N N . PRO A 1 107 ? -7.392 5.828 -8.348 1.00 88.88 107 PRO A N 1
ATOM 798 C CA . PRO A 1 107 ? -7.378 6.905 -7.364 1.00 88.88 107 PRO A CA 1
ATOM 799 C C . PRO A 1 107 ? -7.606 6.366 -5.947 1.00 88.88 107 PRO A C 1
ATOM 801 O O . PRO A 1 107 ? -8.467 5.513 -5.723 1.00 88.88 107 PRO A O 1
ATOM 804 N N . GLY A 1 108 ? -6.860 6.910 -4.989 1.00 93.38 108 GLY A N 1
ATOM 805 C CA . GLY A 1 108 ? -6.900 6.504 -3.587 1.00 93.38 108 GLY A CA 1
ATOM 806 C C . GLY A 1 108 ? -5.902 5.396 -3.267 1.00 93.38 108 GLY A C 1
ATOM 807 O O . GLY A 1 108 ? -5.038 5.043 -4.065 1.00 93.38 108 GLY A O 1
ATOM 808 N N . VAL A 1 109 ? -5.998 4.844 -2.060 1.00 95.12 109 VAL A N 1
ATOM 809 C CA . VAL A 1 109 ? -5.109 3.767 -1.606 1.00 95.12 109 VAL A CA 1
ATOM 810 C C . VAL A 1 109 ? -5.927 2.519 -1.324 1.00 95.12 109 VAL A C 1
ATOM 812 O O . VAL A 1 109 ? -6.579 2.425 -0.283 1.00 95.12 109 VAL A O 1
ATOM 815 N N . ARG A 1 110 ? -5.881 1.546 -2.243 1.00 95.12 110 ARG A N 1
ATOM 816 C CA . ARG A 1 110 ? -6.461 0.221 -2.004 1.00 95.12 110 ARG A CA 1
ATOM 817 C C . ARG A 1 110 ? -5.636 -0.532 -0.970 1.00 95.12 110 ARG A C 1
ATOM 819 O O . ARG A 1 110 ? -4.408 -0.464 -0.992 1.00 95.12 110 ARG A O 1
ATOM 826 N N . ILE A 1 111 ? -6.305 -1.259 -0.083 1.00 94.50 111 ILE A N 1
ATOM 827 C CA . ILE A 1 111 ? -5.645 -2.057 0.950 1.00 94.50 111 ILE A CA 1
ATOM 828 C C . ILE A 1 111 ? -5.874 -3.554 0.747 1.00 94.50 111 ILE A C 1
ATOM 830 O O . ILE A 1 111 ? -6.958 -4.004 0.368 1.00 94.50 111 ILE A O 1
ATOM 834 N N . THR A 1 112 ? -4.853 -4.349 1.053 1.00 91.81 112 THR A N 1
ATOM 835 C CA . THR A 1 112 ? -4.941 -5.815 1.108 1.00 91.81 112 THR A CA 1
ATOM 836 C C . THR A 1 112 ? -5.369 -6.321 2.485 1.00 91.81 112 THR A C 1
ATOM 838 O O . THR A 1 112 ? -5.761 -7.480 2.610 1.00 91.81 112 THR A O 1
ATOM 841 N N . GLY A 1 113 ? -5.358 -5.454 3.503 1.00 91.38 113 GLY A N 1
ATOM 842 C CA . GLY A 1 113 ? -5.802 -5.763 4.858 1.00 91.38 113 GLY A CA 1
ATOM 843 C C . GLY A 1 113 ? -5.404 -4.700 5.884 1.00 91.38 113 GLY A C 1
ATOM 844 O O . GLY A 1 113 ? -4.900 -3.627 5.538 1.00 91.38 113 GLY A O 1
ATOM 845 N N . THR A 1 114 ? -5.627 -5.024 7.156 1.00 93.50 114 THR A N 1
ATOM 846 C CA . THR A 1 114 ? -5.325 -4.180 8.320 1.00 93.50 114 THR A CA 1
ATOM 847 C C . THR A 1 114 ? -4.528 -4.951 9.365 1.00 93.50 114 THR A C 1
ATOM 849 O O . THR A 1 114 ? -4.658 -6.168 9.474 1.00 93.50 114 THR A O 1
ATOM 852 N N . THR A 1 115 ? -3.719 -4.251 10.161 1.00 89.69 115 THR A N 1
ATOM 853 C CA . THR A 1 115 ? -3.034 -4.844 11.317 1.00 89.69 115 THR A CA 1
ATOM 854 C C . THR A 1 115 ? -4.015 -5.101 12.464 1.00 89.69 115 THR A C 1
ATOM 856 O O . THR A 1 115 ? -4.781 -4.185 12.782 1.00 89.69 115 THR A O 1
ATOM 859 N N . PRO A 1 116 ? -3.970 -6.269 13.134 1.00 88.44 116 PRO A N 1
ATOM 860 C CA . PRO A 1 116 ? -4.761 -6.510 14.337 1.00 88.44 116 PRO A CA 1
ATOM 861 C C . PRO A 1 116 ? -4.538 -5.436 15.410 1.00 88.44 116 PRO A C 1
ATOM 863 O O . PRO A 1 116 ? -3.406 -5.024 15.666 1.00 88.44 116 PRO A O 1
ATOM 866 N N . GLY A 1 117 ? -5.621 -4.951 16.014 1.00 88.06 117 GLY A N 1
ATOM 867 C CA . GLY A 1 117 ? -5.635 -3.910 17.043 1.00 88.06 117 GLY A CA 1
ATOM 868 C C . GLY A 1 117 ? -5.349 -2.486 16.547 1.00 88.06 117 GLY A C 1
ATOM 869 O O . GLY A 1 117 ? -5.337 -1.552 17.358 1.00 88.06 117 GLY A O 1
ATOM 870 N N . SER A 1 118 ? -5.121 -2.292 15.244 1.00 92.38 118 SER A N 1
ATOM 871 C CA . SER A 1 118 ? -4.760 -0.988 14.676 1.00 92.38 118 SER A CA 1
ATOM 872 C C . SER A 1 118 ? -5.929 -0.016 14.553 1.00 92.38 118 SER A C 1
ATOM 874 O O . SER A 1 118 ? -7.098 -0.393 14.622 1.00 92.38 118 SER A O 1
ATOM 876 N N . ALA A 1 119 ? -5.603 1.255 14.312 1.00 94.75 119 ALA A N 1
ATOM 877 C CA . ALA A 1 119 ? -6.587 2.293 14.024 1.00 94.75 119 ALA A CA 1
ATOM 878 C C . ALA A 1 119 ? -7.445 1.952 12.791 1.00 94.75 119 ALA A C 1
ATOM 880 O O . ALA A 1 119 ? -8.658 2.150 12.823 1.00 94.75 119 ALA A O 1
ATOM 881 N N . ALA A 1 120 ? -6.836 1.397 11.737 1.00 95.50 120 ALA A N 1
ATOM 882 C CA . ALA A 1 120 ? -7.534 0.976 10.526 1.00 95.50 120 ALA A CA 1
ATOM 883 C C . ALA A 1 120 ? -8.529 -0.166 10.790 1.00 95.50 120 ALA A C 1
ATOM 885 O O . ALA A 1 120 ? -9.667 -0.105 10.327 1.00 95.50 120 ALA A O 1
ATOM 886 N N . GLU A 1 121 ? -8.136 -1.180 11.567 1.00 95.12 121 GLU A N 1
ATOM 887 C CA . GLU A 1 121 ? -9.045 -2.271 11.943 1.00 95.12 121 GLU A CA 1
ATOM 888 C C . GLU A 1 121 ? -10.193 -1.759 12.825 1.00 95.12 121 GLU A C 1
ATOM 890 O O . GLU A 1 121 ? -11.354 -2.066 12.563 1.00 95.12 121 GLU A O 1
ATOM 895 N N . LYS A 1 122 ? -9.891 -0.908 13.816 1.00 95.81 122 LYS A N 1
ATOM 896 C CA . LYS A 1 122 ? -10.896 -0.278 14.692 1.00 95.81 122 LYS A CA 1
ATOM 897 C C . LYS A 1 122 ? -11.877 0.615 13.931 1.0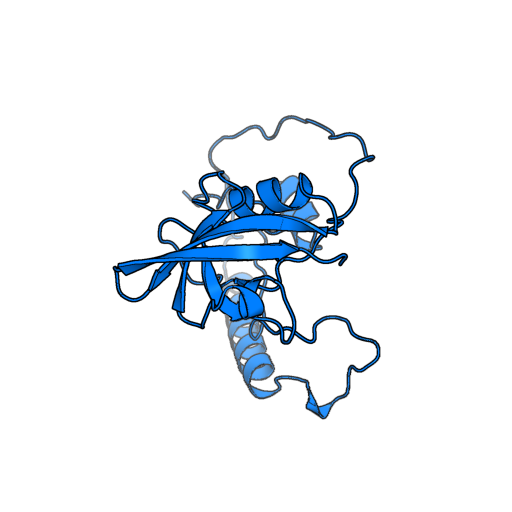0 95.81 122 LYS A C 1
ATOM 899 O O . LYS A 1 122 ? -13.038 0.698 14.314 1.00 95.81 122 LYS A O 1
ATOM 904 N N . ALA A 1 123 ? -11.431 1.244 12.843 1.00 96.31 123 ALA A N 1
ATOM 905 C CA . ALA A 1 123 ? -12.294 1.986 11.925 1.00 96.31 123 ALA A CA 1
ATOM 906 C C . ALA A 1 123 ? -13.171 1.072 11.043 1.00 96.31 123 ALA A C 1
ATOM 908 O O . ALA A 1 123 ? -14.072 1.560 10.365 1.00 96.31 123 ALA A O 1
ATOM 909 N N . GLY A 1 124 ? -12.934 -0.244 11.04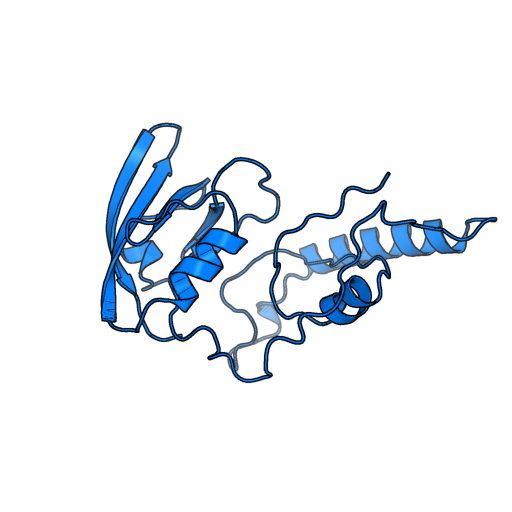0 1.00 96.50 124 GLY A N 1
ATOM 910 C CA . GLY A 1 124 ? -13.716 -1.223 10.287 1.00 96.50 124 GLY A CA 1
ATOM 911 C C . GLY A 1 124 ? -13.271 -1.414 8.836 1.00 96.50 124 GLY A C 1
ATOM 912 O O . GLY A 1 124 ? -14.048 -1.953 8.032 1.00 96.50 124 GLY A O 1
ATOM 913 N N . LEU A 1 125 ? -12.052 -0.985 8.487 1.00 97.62 125 LEU A N 1
ATOM 914 C CA . LEU A 1 125 ? -11.475 -1.214 7.162 1.00 97.62 125 LEU A CA 1
ATOM 915 C C . LEU A 1 125 ? -11.206 -2.711 6.938 1.00 97.62 125 LEU A C 1
ATOM 917 O O . LEU A 1 125 ? -10.919 -3.465 7.866 1.00 97.62 125 LEU A O 1
ATOM 921 N N . LYS A 1 126 ? -11.319 -3.147 5.685 1.00 96.31 126 LYS A N 1
ATOM 922 C CA . LYS A 1 126 ? -11.194 -4.538 5.240 1.00 96.31 126 LYS A CA 1
ATOM 923 C C . LYS A 1 126 ? -10.421 -4.616 3.927 1.00 96.31 126 LYS A C 1
ATOM 925 O O . LYS A 1 126 ? -10.283 -3.639 3.195 1.00 96.31 126 LYS A O 1
ATOM 930 N N . LYS A 1 127 ? -9.944 -5.821 3.608 1.00 95.38 127 LYS A N 1
ATOM 931 C CA . LYS A 1 127 ? -9.339 -6.132 2.307 1.00 95.38 127 LYS A CA 1
ATOM 932 C C . LYS A 1 127 ? -10.255 -5.678 1.165 1.00 95.38 127 LYS A C 1
ATOM 934 O O . LYS A 1 127 ? -11.434 -6.021 1.154 1.00 95.38 127 LYS A O 1
ATOM 939 N N . GLY A 1 128 ? -9.681 -4.970 0.196 1.00 95.19 128 GLY A N 1
ATOM 940 C CA . GLY A 1 128 ? -10.384 -4.458 -0.981 1.00 95.19 128 GLY A CA 1
ATOM 941 C C . GLY A 1 128 ? -10.907 -3.028 -0.836 1.00 95.19 128 GLY A C 1
ATOM 942 O O . GLY A 1 128 ? -11.285 -2.438 -1.846 1.00 95.19 128 GLY A O 1
ATOM 943 N N . ASP A 1 129 ? -10.883 -2.451 0.367 1.00 97.94 129 ASP A N 1
ATOM 944 C CA . ASP A 1 129 ? -11.261 -1.053 0.566 1.00 97.94 129 ASP A CA 1
ATOM 945 C C . ASP A 1 129 ? -10.261 -0.099 -0.086 1.00 97.94 129 ASP A C 1
ATOM 947 O O . ASP A 1 129 ? -9.056 -0.363 -0.101 1.00 97.94 129 ASP A O 1
ATOM 951 N N . VAL A 1 130 ? -10.758 1.039 -0.574 1.00 97.94 130 VAL A N 1
ATOM 952 C CA . VAL A 1 130 ? -9.942 2.119 -1.142 1.00 97.94 130 VAL A CA 1
ATOM 953 C C . VAL A 1 130 ? -10.065 3.358 -0.271 1.00 97.94 130 VAL A C 1
ATOM 955 O O . VAL A 1 130 ? -11.117 3.987 -0.233 1.00 97.94 130 VAL A O 1
ATOM 958 N N . ILE A 1 131 ? -8.996 3.719 0.435 1.00 97.88 131 ILE A N 1
ATOM 959 C CA . ILE A 1 131 ? -8.944 4.931 1.258 1.00 97.88 131 ILE A CA 1
ATOM 960 C C . ILE A 1 131 ? -8.918 6.148 0.334 1.00 97.88 131 ILE A C 1
ATOM 962 O O . ILE A 1 131 ? -8.041 6.247 -0.525 1.00 97.88 131 ILE A O 1
ATOM 966 N N . ILE A 1 132 ? -9.853 7.072 0.548 1.00 97.56 132 ILE A N 1
ATOM 967 C CA . ILE A 1 132 ? -10.000 8.303 -0.246 1.00 97.56 132 ILE A CA 1
ATOM 968 C C . ILE A 1 132 ? -9.806 9.572 0.592 1.00 97.56 132 ILE A C 1
ATOM 970 O O . ILE A 1 132 ? -9.564 10.647 0.049 1.00 97.56 132 ILE A O 1
ATOM 974 N N . SER A 1 133 ? -9.888 9.476 1.924 1.00 97.69 133 SER A N 1
ATOM 975 C CA . SER A 1 133 ? -9.628 10.600 2.825 1.00 97.69 133 SER A CA 1
ATOM 976 C C . SER A 1 133 ? -9.187 10.123 4.207 1.00 97.69 133 SER A C 1
ATOM 978 O O . SER A 1 133 ? -9.644 9.085 4.687 1.00 97.69 133 SER A O 1
ATOM 980 N N . LEU A 1 134 ? -8.303 10.890 4.845 1.00 97.12 134 LEU A N 1
ATOM 981 C CA . LEU A 1 134 ? -7.814 10.646 6.197 1.00 97.12 134 LEU A CA 1
ATOM 982 C C . LEU A 1 134 ? -7.585 11.983 6.918 1.00 97.12 134 LEU A C 1
ATOM 984 O O . LEU A 1 134 ? -6.932 12.867 6.363 1.00 97.12 134 LEU A O 1
ATOM 988 N N . ALA A 1 135 ? -8.077 12.115 8.151 1.00 95.00 135 ALA A N 1
ATOM 989 C CA . ALA A 1 135 ? -7.975 13.318 8.981 1.00 95.00 135 ALA A CA 1
ATOM 990 C C . ALA A 1 135 ? -8.419 14.596 8.235 1.00 95.00 135 ALA A C 1
ATOM 992 O O . ALA A 1 135 ? -7.684 15.587 8.183 1.00 95.00 135 ALA A O 1
ATOM 993 N N . GLY A 1 136 ? -9.566 14.532 7.552 1.00 93.88 136 GLY A N 1
ATOM 994 C CA . GLY A 1 136 ? -10.116 15.618 6.738 1.00 93.88 136 GLY A CA 1
ATOM 995 C C . GLY A 1 136 ? -9.328 15.958 5.466 1.00 93.88 136 GLY A C 1
ATOM 996 O O . GLY A 1 136 ? -9.712 16.871 4.736 1.00 93.88 136 GLY A O 1
ATOM 997 N N . LYS A 1 137 ? -8.232 15.250 5.169 1.00 96.69 137 LYS A N 1
ATOM 998 C CA . LYS A 1 137 ? -7.408 15.461 3.972 1.00 96.69 137 LYS A CA 1
ATOM 999 C C . LYS A 1 137 ? -7.733 14.420 2.913 1.00 96.69 137 LYS A C 1
ATOM 1001 O O . LYS A 1 137 ? -7.966 13.253 3.224 1.00 96.69 137 LYS A O 1
ATOM 1006 N N . GLU A 1 138 ? -7.765 14.845 1.657 1.00 96.50 138 GLU A N 1
ATOM 1007 C CA . GLU A 1 138 ? -7.969 13.953 0.516 1.00 96.50 138 GLU A CA 1
ATOM 1008 C C . GLU A 1 138 ? -6.734 13.061 0.311 1.00 96.50 138 GLU A C 1
ATOM 1010 O O . GLU A 1 138 ? -5.596 13.511 0.461 1.00 96.50 138 GLU A O 1
ATOM 1015 N N . VAL A 1 139 ? -6.960 11.791 -0.017 1.00 95.56 139 VAL A N 1
ATOM 1016 C CA . VAL A 1 139 ? -5.915 10.797 -0.272 1.00 95.56 139 VAL A CA 1
ATOM 1017 C C . VAL A 1 139 ? -6.124 10.252 -1.679 1.00 95.56 139 VAL A C 1
ATOM 1019 O O . VAL A 1 139 ? -7.056 9.487 -1.9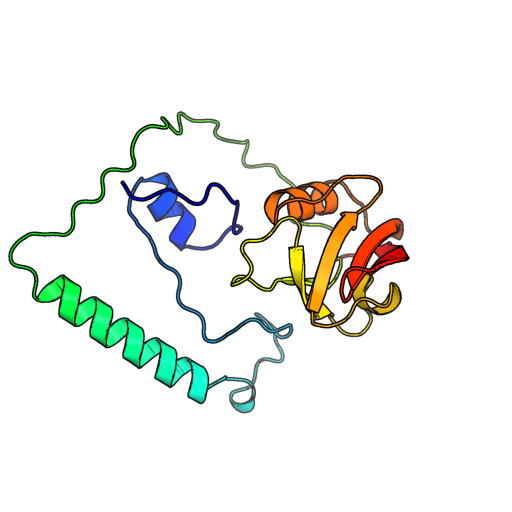08 1.00 95.56 139 VAL A O 1
ATOM 1022 N N . LYS A 1 140 ? -5.255 10.639 -2.621 1.00 92.62 140 LYS A N 1
ATOM 1023 C CA . LYS A 1 140 ? -5.276 10.136 -4.008 1.00 92.62 140 LYS A CA 1
ATOM 1024 C C . LYS A 1 140 ? -4.178 9.121 -4.265 1.00 92.62 140 LYS A C 1
ATOM 1026 O O . LYS A 1 140 ? -4.332 8.274 -5.135 1.00 92.62 140 LYS A O 1
ATOM 1031 N N . THR A 1 141 ? -3.085 9.226 -3.520 1.00 89.06 141 THR A N 1
ATOM 1032 C CA . THR A 1 141 ? -1.877 8.422 -3.688 1.00 89.06 141 THR A CA 1
ATOM 1033 C C . THR A 1 141 ? -1.366 7.908 -2.344 1.00 89.06 141 THR A C 1
ATOM 1035 O O . THR A 1 141 ? -1.701 8.425 -1.270 1.00 89.06 141 THR A O 1
ATOM 1038 N N . LEU A 1 142 ? -0.469 6.920 -2.388 1.00 87.12 142 LEU A N 1
ATOM 1039 C CA . LEU A 1 142 ? 0.261 6.468 -1.200 1.00 87.12 142 LEU A CA 1
ATOM 1040 C C . LEU A 1 142 ? 1.089 7.584 -0.558 1.00 87.12 142 LEU A C 1
ATOM 1042 O O . LEU A 1 142 ? 1.247 7.630 0.669 1.00 87.12 142 LEU A O 1
ATOM 1046 N N . ARG A 1 143 ? 1.589 8.509 -1.380 1.00 84.06 143 ARG A N 1
ATOM 1047 C CA . ARG A 1 143 ? 2.343 9.674 -0.929 1.00 84.06 143 ARG A CA 1
ATOM 1048 C C . ARG A 1 143 ? 1.474 10.634 -0.120 1.00 84.06 143 ARG A C 1
ATOM 1050 O O . ARG A 1 143 ? 1.940 11.136 0.909 1.00 84.06 143 ARG A O 1
ATOM 1057 N N . ASP A 1 144 ? 0.224 10.844 -0.525 1.00 89.75 144 ASP A N 1
ATOM 1058 C CA . ASP A 1 144 ? -0.734 11.664 0.226 1.00 89.75 144 ASP A CA 1
ATOM 1059 C C . ASP A 1 144 ? -1.007 11.033 1.587 1.00 89.75 144 ASP A C 1
ATOM 1061 O O . ASP A 1 144 ? -0.803 11.677 2.617 1.00 89.75 144 ASP A O 1
ATOM 1065 N N . LEU A 1 145 ? -1.331 9.734 1.606 1.00 90.88 145 LEU A N 1
ATOM 1066 C CA . LEU A 1 145 ? -1.547 8.979 2.841 1.00 90.88 145 LEU A CA 1
ATOM 1067 C C . LEU A 1 145 ? -0.337 9.082 3.781 1.00 90.88 145 LEU A C 1
ATOM 1069 O O . LEU A 1 145 ? -0.479 9.316 4.984 1.00 90.88 145 LEU A O 1
ATOM 1073 N N . SER A 1 146 ? 0.880 8.946 3.245 1.00 87.06 146 SER A N 1
ATOM 1074 C CA . SER A 1 146 ? 2.096 9.104 4.042 1.00 87.06 146 SER A CA 1
ATOM 1075 C C . SER A 1 146 ? 2.313 10.522 4.546 1.00 87.06 146 SER A C 1
ATOM 1077 O O . SER A 1 146 ? 2.872 10.691 5.630 1.00 87.06 146 SER A O 1
ATOM 1079 N N . THR A 1 147 ? 1.905 11.530 3.786 1.00 88.25 147 THR A N 1
ATOM 1080 C CA . THR A 1 147 ? 2.025 12.934 4.180 1.00 88.25 147 THR A CA 1
ATOM 1081 C C . THR A 1 147 ? 1.052 13.268 5.303 1.00 88.25 147 THR A C 1
ATOM 1083 O O . THR A 1 147 ? 1.466 13.874 6.289 1.00 88.25 147 THR A O 1
ATOM 1086 N N . VAL A 1 148 ? -0.200 12.802 5.214 1.00 91.81 148 VAL A N 1
ATOM 1087 C CA . VAL A 1 148 ? -1.188 12.950 6.291 1.00 91.81 148 VAL A CA 1
ATOM 1088 C C . VAL A 1 148 ? -0.668 12.304 7.574 1.00 91.81 148 VAL A C 1
ATOM 1090 O O . VAL A 1 148 ? -0.593 12.964 8.604 1.00 91.81 148 VAL A O 1
ATOM 1093 N N . LEU A 1 149 ? -0.204 11.053 7.502 1.00 90.44 149 LEU A N 1
ATOM 1094 C CA . LEU A 1 149 ? 0.267 10.313 8.679 1.00 90.44 149 LEU A CA 1
ATOM 1095 C C . LEU A 1 149 ? 1.515 10.910 9.344 1.00 90.44 149 LEU A C 1
ATOM 1097 O O . LEU A 1 149 ? 1.699 10.734 10.543 1.00 90.44 149 LEU A O 1
ATOM 1101 N N . ARG A 1 150 ? 2.381 11.604 8.594 1.00 88.00 150 ARG A N 1
ATOM 1102 C CA . ARG A 1 150 ? 3.551 12.309 9.156 1.00 88.00 150 ARG A CA 1
ATOM 1103 C C . ARG A 1 150 ? 3.162 13.563 9.948 1.00 88.00 150 ARG A C 1
ATOM 1105 O O . ARG A 1 150 ? 3.960 14.009 10.763 1.00 88.00 150 ARG A O 1
ATOM 1112 N N . ALA A 1 151 ? 1.986 14.133 9.687 1.00 89.50 151 ALA A N 1
ATOM 1113 C CA . ALA A 1 151 ? 1.500 15.338 10.356 1.00 89.50 151 ALA A CA 1
ATOM 1114 C C . ALA A 1 151 ? 0.711 15.049 11.645 1.00 89.50 151 ALA A C 1
ATOM 1116 O O . ALA A 1 151 ? 0.427 15.981 12.389 1.00 89.50 151 ALA A O 1
ATOM 1117 N N . LEU A 1 152 ? 0.347 13.787 11.886 1.00 90.81 152 LEU A N 1
ATOM 1118 C CA . LEU A 1 152 ? -0.411 13.369 13.063 1.00 90.81 152 LEU A CA 1
ATOM 1119 C C . LEU A 1 152 ? 0.508 13.072 14.251 1.00 90.81 152 LEU A C 1
ATOM 1121 O O . LEU A 1 152 ? 1.695 12.767 14.093 1.00 90.81 152 LEU A O 1
ATOM 1125 N N . ASN A 1 153 ? -0.079 13.090 15.441 1.00 92.31 153 ASN A N 1
ATOM 1126 C CA . ASN A 1 153 ? 0.520 12.637 16.683 1.00 92.31 153 ASN A CA 1
ATOM 1127 C C . ASN A 1 153 ? -0.173 11.360 17.187 1.00 92.31 153 ASN A C 1
ATOM 1129 O O . ASN A 1 153 ? -1.350 11.124 16.911 1.00 92.31 153 ASN A O 1
ATOM 1133 N N . PRO A 1 154 ? 0.541 10.507 17.942 1.00 91.88 154 PRO A N 1
ATOM 1134 C CA . PRO A 1 154 ? -0.095 9.423 18.683 1.00 91.88 154 PRO A CA 1
ATOM 1135 C C . PRO A 1 154 ? -1.200 9.952 19.602 1.00 91.88 154 PRO A C 1
ATOM 1137 O O . PRO A 1 154 ? -0.966 10.890 20.358 1.00 91.88 154 PRO A O 1
ATOM 1140 N N . GLY A 1 155 ? -2.371 9.320 19.563 1.00 91.94 155 GLY A N 1
ATOM 1141 C CA . GLY A 1 155 ? -3.545 9.729 20.334 1.00 91.94 155 GLY A CA 1
ATOM 1142 C C . GLY A 1 155 ? -4.503 10.656 19.586 1.00 91.94 155 GLY A C 1
ATOM 1143 O O . GLY A 1 155 ? -5.601 10.882 20.087 1.00 91.94 155 GLY A O 1
ATOM 1144 N N . ASP A 1 156 ? -4.146 11.139 18.392 1.00 94.50 156 ASP A N 1
ATOM 1145 C CA . ASP A 1 156 ? -5.058 11.950 17.585 1.00 94.50 156 ASP A CA 1
ATOM 1146 C C . ASP A 1 156 ? -6.283 11.122 17.162 1.00 94.50 156 ASP A C 1
ATOM 1148 O O . ASP A 1 156 ? -6.159 10.014 16.625 1.00 94.50 156 ASP A O 1
ATOM 1152 N N . GLU A 1 157 ? -7.476 11.675 17.389 1.00 96.25 157 GLU A N 1
ATOM 1153 C CA . GLU A 1 157 ? -8.723 11.169 16.818 1.00 96.25 157 GLU A CA 1
ATOM 1154 C C . GLU A 1 157 ? -8.873 11.721 15.399 1.00 96.25 157 GLU A C 1
ATOM 1156 O O . GLU A 1 157 ? -8.837 12.932 15.176 1.00 96.25 157 GLU A O 1
ATOM 1161 N N . ILE A 1 158 ? -9.033 10.825 14.433 1.00 96.19 158 ILE A N 1
ATOM 1162 C CA . ILE A 1 158 ? -9.114 11.159 13.016 1.00 96.19 158 ILE A CA 1
ATOM 1163 C C . ILE A 1 158 ? -10.353 10.537 12.386 1.00 96.19 158 ILE A C 1
ATOM 1165 O O . ILE A 1 158 ? -10.777 9.441 12.758 1.00 96.19 158 ILE A O 1
ATOM 1169 N N . ASP A 1 159 ? -10.915 11.214 11.391 1.00 97.12 159 ASP A N 1
ATOM 1170 C CA . ASP A 1 159 ? -11.856 10.623 10.449 1.00 97.12 159 ASP A CA 1
ATOM 1171 C C . ASP A 1 159 ? -11.105 9.873 9.340 1.00 97.12 159 ASP A C 1
ATOM 1173 O O . ASP A 1 159 ? -10.031 10.278 8.892 1.00 97.12 159 ASP A O 1
ATOM 1177 N N . VAL A 1 160 ? -11.672 8.766 8.880 1.00 97.94 160 VAL A N 1
ATOM 1178 C CA . VAL A 1 160 ? -11.238 8.072 7.670 1.00 97.94 160 VAL A CA 1
ATOM 1179 C C . VAL A 1 160 ? -12.446 7.830 6.785 1.00 97.94 160 VAL A C 1
ATOM 1181 O O . VAL A 1 160 ? -13.498 7.412 7.271 1.00 97.94 160 VAL A O 1
ATOM 1184 N N . ARG A 1 161 ? -12.285 8.078 5.482 1.00 98.12 161 ARG A N 1
ATOM 1185 C CA . ARG A 1 161 ? -13.284 7.756 4.458 1.00 98.12 161 ARG A CA 1
ATOM 1186 C C . ARG A 1 161 ? -12.694 6.824 3.419 1.00 98.12 161 ARG A C 1
ATOM 1188 O O . ARG A 1 161 ? -11.553 7.003 2.977 1.00 98.12 161 ARG A O 1
ATOM 1195 N N . TRP A 1 162 ? -13.477 5.829 3.029 1.00 98.38 162 TRP A N 1
ATOM 1196 C CA . TRP A 1 162 ? -13.063 4.818 2.069 1.00 98.38 162 TRP A CA 1
ATOM 1197 C C . TRP A 1 162 ? -14.229 4.348 1.204 1.00 98.38 162 TRP A C 1
ATOM 1199 O O . TRP A 1 162 ? -15.394 4.476 1.573 1.00 98.38 162 TRP A O 1
ATOM 1209 N N . LEU A 1 163 ? -13.900 3.777 0.051 1.00 97.94 163 LEU A N 1
ATOM 1210 C CA . LEU A 1 163 ? -14.845 3.107 -0.829 1.00 97.94 163 LEU A CA 1
ATOM 1211 C C . LEU A 1 163 ? -14.802 1.600 -0.582 1.00 97.94 163 LEU A C 1
ATOM 1213 O O . LEU A 1 163 ? -13.724 1.001 -0.583 1.00 97.94 163 LEU A O 1
ATOM 1217 N N . ARG A 1 164 ? -15.977 0.986 -0.440 1.00 97.50 164 ARG A N 1
ATOM 1218 C CA . ARG A 1 164 ? -16.170 -0.469 -0.433 1.00 97.50 164 ARG A CA 1
ATOM 1219 C C . ARG A 1 164 ? -17.246 -0.824 -1.444 1.00 97.50 164 ARG A C 1
ATOM 1221 O O . ARG A 1 164 ? -18.397 -0.425 -1.280 1.00 97.50 164 ARG A O 1
ATOM 1228 N N . GLU A 1 165 ? -16.867 -1.549 -2.496 1.00 93.75 165 GLU A N 1
ATOM 1229 C CA . GLU A 1 165 ? -17.793 -1.943 -3.574 1.00 93.75 165 GLU A CA 1
ATOM 1230 C C . GLU A 1 165 ? -18.549 -0.734 -4.168 1.00 93.75 165 GLU A C 1
ATOM 1232 O O . GLU A 1 165 ? -19.749 -0.785 -4.418 1.00 93.75 165 GLU A O 1
ATOM 1237 N N . GLY A 1 166 ? -17.855 0.399 -4.323 1.00 92.38 166 GLY A N 1
ATOM 1238 C CA . GLY A 1 166 ? -18.427 1.644 -4.850 1.00 92.38 166 GLY A CA 1
ATOM 1239 C C . GLY A 1 166 ? -19.237 2.480 -3.851 1.00 92.38 166 GLY A C 1
ATOM 1240 O O . GLY A 1 166 ? -19.661 3.576 -4.201 1.00 92.38 166 GLY A O 1
ATOM 1241 N N . ARG A 1 167 ? -19.431 2.017 -2.609 1.00 96.94 167 ARG A N 1
ATOM 1242 C CA . ARG A 1 167 ? -20.103 2.785 -1.549 1.00 96.94 167 ARG A CA 1
ATOM 1243 C C . ARG A 1 167 ? -19.088 3.516 -0.679 1.00 96.94 167 ARG A C 1
ATOM 1245 O O . ARG A 1 167 ? -18.137 2.895 -0.206 1.00 96.94 167 ARG A O 1
ATOM 1252 N N . GLU A 1 168 ? -19.312 4.807 -0.446 1.00 97.75 168 GLU A N 1
ATOM 1253 C CA . GLU A 1 168 ? -18.521 5.596 0.502 1.00 97.75 168 GLU A CA 1
ATOM 1254 C C . GLU A 1 168 ? -18.933 5.263 1.938 1.00 97.75 168 GLU A C 1
ATOM 1256 O O . GLU A 1 168 ? -20.112 5.260 2.295 1.00 97.75 168 GLU A O 1
ATOM 1261 N N . LEU A 1 169 ? -17.934 4.946 2.752 1.00 98.25 169 LEU A N 1
ATOM 1262 C CA . LEU A 1 169 ? -18.046 4.654 4.170 1.00 98.25 169 LEU A CA 1
ATOM 1263 C C . LEU A 1 169 ? -17.116 5.593 4.933 1.00 98.25 169 LEU A C 1
ATOM 1265 O O . LEU A 1 169 ? -16.078 6.014 4.418 1.00 98.25 169 LEU A O 1
ATOM 1269 N N . GLN A 1 170 ? -17.485 5.900 6.173 1.00 97.75 170 GLN A N 1
ATOM 1270 C CA . GLN A 1 170 ? -16.683 6.740 7.048 1.00 97.75 170 GLN A CA 1
ATOM 1271 C C . GLN A 1 170 ? -16.725 6.245 8.489 1.00 97.75 170 GLN A C 1
ATOM 1273 O O . GLN A 1 170 ? -17.748 5.737 8.953 1.00 97.75 170 GLN A O 1
ATOM 1278 N N . ALA A 1 171 ? -15.625 6.433 9.206 1.00 97.75 171 ALA A N 1
ATOM 1279 C CA . ALA A 1 171 ? -15.520 6.132 10.626 1.00 97.75 171 ALA A CA 1
ATOM 1280 C C . ALA A 1 171 ? -14.501 7.060 11.284 1.00 97.75 171 ALA A C 1
ATOM 1282 O O . ALA A 1 171 ? -13.630 7.619 10.618 1.00 97.75 171 ALA A O 1
ATOM 1283 N N . LYS A 1 172 ? -14.604 7.199 12.605 1.00 97.00 172 LYS A N 1
ATOM 1284 C CA . LYS A 1 172 ? -13.573 7.839 13.417 1.00 97.00 172 LYS A CA 1
ATOM 1285 C C . LYS A 1 172 ? -12.729 6.786 14.111 1.00 97.00 172 LYS A C 1
ATOM 1287 O O . LYS A 1 172 ? -13.233 5.725 14.471 1.00 97.00 172 LYS A O 1
ATOM 1292 N N . THR A 1 173 ? -11.451 7.076 14.293 1.00 96.12 173 THR A N 1
ATOM 1293 C CA . THR A 1 173 ? -10.515 6.182 14.974 1.00 96.12 173 THR A CA 1
ATOM 1294 C C . THR A 1 173 ? -9.361 6.964 15.579 1.00 96.12 173 THR A C 1
ATOM 1296 O O . THR A 1 173 ? -9.121 8.111 15.214 1.00 96.12 173 THR A O 1
ATOM 1299 N N . THR A 1 174 ? -8.628 6.339 16.492 1.00 95.19 174 THR A N 1
ATOM 1300 C CA . THR A 1 174 ? -7.481 6.957 17.160 1.00 95.19 174 THR A CA 1
ATOM 1301 C C . THR A 1 174 ? -6.198 6.307 16.677 1.00 95.19 174 THR A C 1
ATOM 1303 O O . THR A 1 174 ? -6.037 5.087 16.775 1.00 95.19 174 THR A O 1
ATOM 1306 N N . VAL A 1 175 ? -5.270 7.112 16.166 1.00 92.25 175 VAL A N 1
ATOM 1307 C CA . VAL A 1 175 ? -3.972 6.617 15.694 1.00 92.25 175 VAL A CA 1
ATOM 1308 C C . VAL A 1 175 ? -3.008 6.385 16.856 1.00 92.25 175 VAL A C 1
ATOM 1310 O O . VAL A 1 175 ? -2.928 7.179 17.791 1.00 92.25 175 VAL A O 1
ATOM 1313 N N . SER A 1 176 ? -2.261 5.282 16.814 1.00 84.69 176 SER A N 1
ATOM 1314 C CA . SER A 1 176 ? -1.319 4.897 17.871 1.00 84.69 176 SER A CA 1
ATOM 1315 C C . SER A 1 176 ? 0.127 5.167 17.466 1.00 84.69 176 SER A C 1
ATOM 1317 O O . SER A 1 176 ? 0.456 5.226 16.277 1.00 84.69 176 SER A O 1
ATOM 1319 N N . ALA A 1 177 ? 1.012 5.285 18.457 1.00 83.25 177 ALA A N 1
ATOM 1320 C CA . ALA A 1 177 ? 2.447 5.336 18.202 1.00 83.25 177 ALA A CA 1
ATOM 1321 C C . ALA A 1 177 ? 2.896 4.113 17.384 1.00 83.25 177 ALA A C 1
ATOM 1323 O O . ALA A 1 177 ? 2.297 3.036 17.486 1.00 83.25 177 ALA A O 1
ATOM 1324 N N . ARG A 1 178 ? 3.892 4.326 16.520 1.00 66.00 178 ARG A N 1
ATOM 1325 C CA . ARG A 1 178 ? 4.505 3.267 15.713 1.00 66.00 178 ARG A CA 1
ATOM 1326 C C . ARG A 1 178 ? 5.360 2.333 16.564 1.00 66.00 178 ARG A C 1
ATOM 1328 O O . ARG A 1 178 ? 6.053 2.850 17.464 1.00 66.00 178 ARG A O 1
#

Foldseek 3Di:
DDDDPPACPDDDPCVVCVVVVHDDDDDDLDDDDPPPDPPDDPVPDPPVSVVVSVVVVVVVVVVQVPDPDHDDDDPPDDPPPDDPPPPDADDQFWDQFFAFDPVDDFFATAGQAGDPPGQCVVQVDGHGKGWQDKQNHGGGDPRSVSVVSSPDHQQDWMKTWIDDPNDIDIGIGGIHTD